Protein AF-A0A6G2CQP5-F1 (afdb_monomer_lite)

pLDDT: mean 74.24, std 16.75, range [33.84, 95.88]

Sequence (125 aa):
MNAKVHPDAFSILMSHRPEYLKLYEAYDVDLVFSSHAHGRQFLFPLMGGLIGPNQGLFPLYTAGVHQIKSTSLEISRGIENSLILIRFYNQPELVLILLSSDPNFFQKNVRQYSTFLKKSSCNYF

Secondary structure (DSSP, 8-state):
------TTSPPEEE-S-GGGHHHHHHTT-SEEEEE-TTTTSBEETTTEESEETTTEES-S-SSEEEEETTEEEEEE--S---SS---BS-----------S-TTHHHHHHHHHHHHHHHH-----

Radius of gyration: 16.83 Å; chains: 1; bounding box: 41×37×43 Å

Structure (mmCIF, N/CA/C/O backbone):
data_AF-A0A6G2CQP5-F1
#
_entry.id   AF-A0A6G2CQP5-F1
#
loop_
_atom_site.group_PDB
_atom_site.id
_atom_site.type_symbol
_atom_site.label_atom_id
_atom_site.label_alt_id
_atom_site.label_comp_id
_atom_site.label_asym_id
_atom_site.label_entity_id
_atom_site.label_seq_id
_atom_site.pdbx_PDB_ins_code
_atom_site.Cartn_x
_atom_site.Cartn_y
_atom_site.Cartn_z
_atom_site.occupancy
_atom_site.B_iso_or_equiv
_atom_site.auth_seq_id
_atom_site.auth_comp_id
_atom_site.auth_asym_id
_atom_site.auth_atom_id
_atom_site.pdbx_PDB_model_num
ATOM 1 N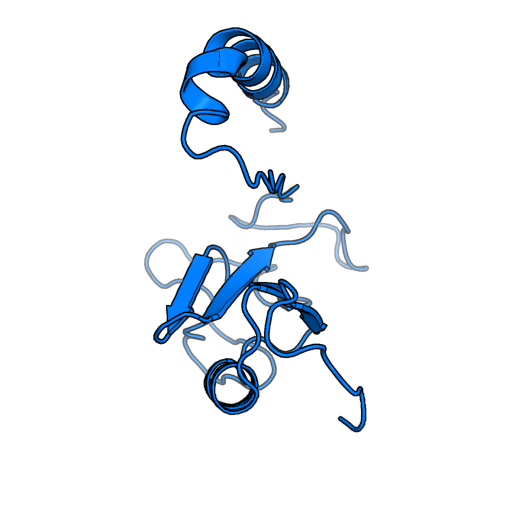 N . MET A 1 1 ? -9.124 -15.803 -8.238 1.00 48.78 1 MET A N 1
ATOM 2 C CA . MET A 1 1 ? -8.764 -16.047 -6.823 1.00 48.78 1 MET A CA 1
ATOM 3 C C . MET A 1 1 ? -9.892 -16.861 -6.203 1.00 48.78 1 MET A C 1
ATOM 5 O O . MET A 1 1 ? -11.031 -16.479 -6.400 1.00 48.78 1 MET A O 1
ATOM 9 N N . ASN A 1 2 ? -9.597 -17.982 -5.533 1.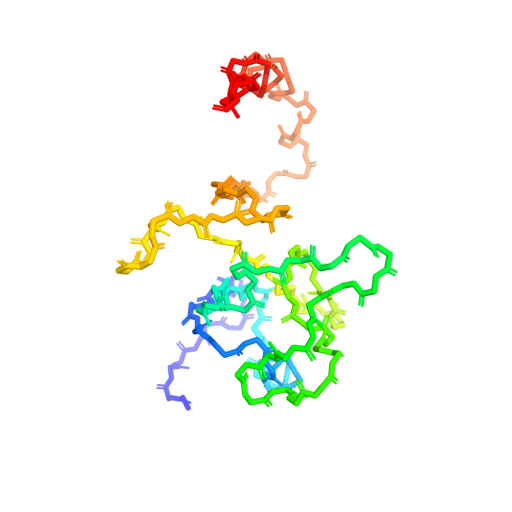00 49.84 2 ASN A N 1
ATOM 10 C CA . ASN A 1 2 ? -10.582 -18.842 -4.843 1.00 49.84 2 ASN A CA 1
ATOM 11 C C . ASN A 1 2 ? -10.336 -18.837 -3.322 1.00 49.84 2 ASN A C 1
ATOM 13 O O . ASN A 1 2 ? -10.349 -19.879 -2.669 1.00 49.84 2 ASN A O 1
ATOM 17 N N . ALA A 1 3 ? -10.040 -17.667 -2.756 1.00 63.72 3 ALA A N 1
ATOM 18 C CA . ALA A 1 3 ? -9.947 -17.511 -1.311 1.00 63.72 3 ALA A CA 1
ATOM 19 C C . ALA A 1 3 ? -11.342 -17.166 -0.779 1.00 63.72 3 ALA A C 1
ATOM 21 O O . ALA A 1 3 ? -11.937 -16.180 -1.207 1.00 63.72 3 ALA A O 1
ATOM 22 N N . LYS A 1 4 ? -11.881 -17.986 0.128 1.00 59.19 4 LYS A N 1
ATOM 23 C CA . LYS A 1 4 ? -13.089 -17.628 0.879 1.00 59.19 4 LYS A CA 1
ATOM 24 C C . LYS A 1 4 ? -12.702 -16.561 1.901 1.00 59.19 4 LYS A C 1
ATOM 26 O O . LYS A 1 4 ? -12.068 -16.887 2.901 1.00 59.19 4 LYS A O 1
ATOM 31 N N . VAL A 1 5 ? -13.047 -15.308 1.627 1.00 67.19 5 VAL A N 1
ATOM 32 C CA . VAL A 1 5 ? -12.908 -14.201 2.580 1.00 67.19 5 VAL A CA 1
ATOM 33 C C . VAL A 1 5 ? -14.188 -14.141 3.412 1.00 67.19 5 VAL A C 1
ATOM 35 O O . VAL A 1 5 ? -15.286 -14.306 2.880 1.00 67.19 5 VAL A O 1
ATOM 38 N N . HIS A 1 6 ? -14.053 -13.992 4.728 1.00 75.81 6 HIS A N 1
ATOM 39 C CA . HIS A 1 6 ? -15.207 -13.785 5.598 1.00 75.81 6 HIS A CA 1
ATOM 40 C C . HIS A 1 6 ? -15.813 -12.400 5.293 1.00 75.81 6 HIS A C 1
ATOM 42 O O . HIS A 1 6 ? -15.033 -11.454 5.217 1.00 75.81 6 HIS A O 1
ATOM 48 N N . PRO A 1 7 ? -17.144 -12.248 5.146 1.00 75.12 7 PRO A N 1
ATOM 49 C CA . PRO A 1 7 ? -17.762 -10.991 4.700 1.00 75.12 7 PRO A CA 1
ATOM 50 C C . PRO A 1 7 ? -17.388 -9.767 5.545 1.00 75.12 7 PRO A C 1
ATOM 52 O O . PRO A 1 7 ? -17.257 -8.672 5.018 1.00 75.12 7 PRO A O 1
ATOM 55 N N . ASP A 1 8 ? -17.174 -9.973 6.847 1.00 83.00 8 ASP A N 1
ATOM 56 C CA . ASP A 1 8 ? -16.826 -8.902 7.792 1.00 83.00 8 ASP A CA 1
ATOM 57 C C . ASP A 1 8 ? -15.316 -8.775 8.071 1.00 83.00 8 ASP A C 1
ATOM 59 O O . ASP A 1 8 ? -14.905 -8.032 8.964 1.00 83.00 8 ASP A O 1
ATOM 63 N N . ALA A 1 9 ? -14.469 -9.551 7.388 1.00 88.62 9 ALA A N 1
ATOM 64 C CA . ALA A 1 9 ? -13.027 -9.495 7.604 1.00 88.62 9 ALA A CA 1
ATOM 65 C C . ALA A 1 9 ? -12.378 -8.429 6.722 1.00 88.62 9 ALA A C 1
ATOM 67 O O . ALA A 1 9 ? -12.580 -8.410 5.513 1.00 88.62 9 ALA A O 1
ATOM 68 N N . PHE A 1 10 ? -11.510 -7.619 7.329 1.00 90.88 10 PHE A N 1
ATOM 69 C CA . PHE A 1 10 ? -10.660 -6.693 6.589 1.00 90.88 10 PHE A CA 1
ATOM 70 C C . PHE A 1 10 ? -9.656 -7.467 5.728 1.00 90.88 10 PHE A C 1
ATOM 72 O O . PHE A 1 10 ? -8.840 -8.243 6.239 1.00 90.88 10 PHE A O 1
ATOM 79 N N . SER A 1 11 ? -9.720 -7.257 4.421 1.00 93.06 11 SER A N 1
ATOM 80 C CA . SER A 1 11 ? -8.970 -8.003 3.421 1.00 93.06 11 SER A CA 1
ATOM 81 C C . SER A 1 11 ? -7.756 -7.221 2.919 1.00 93.06 11 SER A C 1
ATOM 83 O O . SER A 1 11 ? -7.825 -6.048 2.553 1.00 93.06 11 SER A O 1
ATOM 85 N N . ILE A 1 12 ? -6.606 -7.898 2.898 1.00 94.50 12 ILE A N 1
ATOM 86 C CA . ILE A 1 12 ? -5.342 -7.329 2.427 1.00 94.50 12 ILE A CA 1
ATOM 87 C C . ILE A 1 12 ? -4.805 -8.188 1.289 1.00 94.50 12 ILE A C 1
ATOM 89 O O . ILE A 1 12 ? -4.579 -9.387 1.458 1.00 94.50 12 ILE A O 1
ATOM 93 N N . LEU A 1 13 ? -4.555 -7.568 0.140 1.00 94.00 13 LEU A N 1
ATOM 94 C CA . LEU A 1 13 ? -3.942 -8.199 -1.023 1.00 94.00 13 LEU A CA 1
ATOM 95 C C . LEU A 1 13 ? -2.533 -7.653 -1.246 1.00 94.00 13 LEU A C 1
ATOM 97 O O . LEU A 1 13 ? -2.319 -6.449 -1.240 1.00 94.00 13 LEU A O 1
ATOM 101 N N . MET A 1 14 ? -1.573 -8.530 -1.530 1.00 93.25 14 MET A N 1
ATOM 102 C CA . MET A 1 14 ? -0.257 -8.140 -2.039 1.00 93.25 14 MET A CA 1
ATOM 103 C C . MET A 1 14 ? -0.150 -8.554 -3.506 1.00 93.25 14 MET A C 1
ATOM 105 O O . MET A 1 14 ? -0.300 -9.731 -3.832 1.00 93.25 14 MET A O 1
ATOM 109 N N . SER A 1 15 ? 0.086 -7.598 -4.400 1.00 90.88 15 SER A N 1
ATOM 110 C CA . SER A 1 15 ? 0.184 -7.843 -5.840 1.00 90.88 15 SER A CA 1
ATOM 111 C C . SER A 1 15 ? 1.132 -6.848 -6.491 1.00 90.88 15 SER A C 1
ATOM 113 O O . SER A 1 15 ? 1.002 -5.656 -6.280 1.00 90.88 15 SER A O 1
ATOM 115 N N . HIS A 1 16 ? 2.033 -7.299 -7.364 1.00 88.38 16 HIS A N 1
ATOM 116 C CA . HIS A 1 16 ? 2.926 -6.411 -8.129 1.00 88.38 16 HIS A CA 1
ATOM 117 C C . HIS A 1 16 ? 2.240 -5.643 -9.276 1.00 88.38 16 HIS A C 1
ATOM 119 O O . HIS A 1 16 ? 2.913 -5.003 -10.085 1.00 88.38 16 HIS A O 1
ATOM 125 N N . ARG A 1 17 ? 0.917 -5.772 -9.414 1.00 87.50 17 ARG A N 1
ATOM 126 C CA . ARG A 1 17 ? 0.146 -5.337 -10.584 1.00 87.50 17 ARG A CA 1
ATOM 127 C C . ARG A 1 17 ? -0.813 -4.207 -10.199 1.00 87.50 17 ARG A C 1
ATOM 129 O O . ARG A 1 17 ? -1.988 -4.490 -9.939 1.00 87.50 17 ARG A O 1
ATOM 136 N N . PRO A 1 18 ? -0.359 -2.946 -10.120 1.00 88.19 18 PRO A N 1
ATOM 137 C CA . PRO A 1 18 ? -1.235 -1.841 -9.740 1.00 88.19 18 PRO A CA 1
ATOM 138 C C . PRO A 1 18 ? -2.285 -1.521 -10.820 1.00 88.19 18 PRO A C 1
ATOM 140 O O . PRO A 1 18 ? -3.333 -0.961 -10.511 1.00 88.19 18 PRO A O 1
ATOM 143 N N . GLU A 1 19 ? -2.060 -1.936 -12.073 1.00 87.69 19 GLU A N 1
ATOM 144 C CA . GLU A 1 19 ? -2.979 -1.731 -13.200 1.00 87.69 19 GLU A CA 1
ATOM 145 C C . GLU A 1 19 ? -4.344 -2.427 -13.035 1.00 87.69 19 GLU A C 1
ATOM 147 O O . GLU A 1 19 ? -5.310 -2.072 -13.711 1.00 87.69 19 GLU A O 1
ATOM 152 N N . TYR A 1 20 ? -4.454 -3.386 -12.111 1.00 91.44 20 TYR A N 1
ATOM 153 C CA . TYR A 1 20 ? -5.679 -4.143 -11.850 1.00 91.44 20 TYR A CA 1
ATOM 154 C C . TYR A 1 20 ? -6.518 -3.595 -10.689 1.00 91.44 20 TYR A C 1
ATOM 156 O O . TYR A 1 20 ? -7.375 -4.310 -10.178 1.00 91.44 20 TYR A O 1
ATOM 164 N N . LEU A 1 21 ? -6.350 -2.325 -10.303 1.00 90.94 21 LEU A N 1
ATOM 165 C CA . LEU A 1 21 ? -7.130 -1.699 -9.226 1.00 90.94 21 LEU A CA 1
ATOM 166 C C . LEU A 1 21 ? -8.649 -1.918 -9.356 1.00 90.94 21 LEU A C 1
ATOM 168 O O . LEU A 1 21 ? -9.300 -2.298 -8.389 1.00 90.94 21 LEU A O 1
ATOM 172 N N . LYS A 1 22 ? -9.207 -1.764 -10.565 1.00 92.25 22 LYS A N 1
ATOM 173 C CA . LYS A 1 22 ? -10.638 -2.021 -10.822 1.00 92.25 22 LYS A CA 1
ATOM 174 C C . LYS A 1 22 ? -11.042 -3.480 -10.602 1.00 92.25 22 LYS A C 1
ATOM 176 O O . LYS A 1 22 ? -12.166 -3.751 -10.209 1.00 92.25 22 LYS A O 1
ATOM 181 N N . LEU A 1 23 ? -10.141 -4.420 -10.882 1.00 93.88 23 LEU A N 1
ATOM 182 C CA . LEU A 1 23 ? -10.397 -5.832 -10.624 1.00 93.88 23 LEU A CA 1
ATOM 183 C C . LEU A 1 23 ? -10.415 -6.090 -9.120 1.00 93.88 23 LEU A C 1
ATOM 185 O O . LEU A 1 23 ? -11.307 -6.774 -8.649 1.00 93.88 23 LEU A O 1
ATOM 189 N N . TYR A 1 24 ? -9.460 -5.535 -8.372 1.00 93.75 24 TYR A N 1
ATOM 190 C CA . TYR A 1 24 ? -9.406 -5.703 -6.918 1.00 93.75 24 TYR A CA 1
ATOM 191 C C . TYR A 1 24 ? -10.647 -5.130 -6.231 1.00 93.75 24 TYR A C 1
ATOM 193 O O . TYR A 1 24 ? -11.178 -5.763 -5.325 1.00 93.75 24 TYR A O 1
ATOM 201 N N . GLU A 1 25 ? -11.150 -3.998 -6.725 1.00 93.62 25 GLU A N 1
ATOM 202 C CA . GLU A 1 25 ? -12.422 -3.432 -6.276 1.00 93.62 25 GLU A CA 1
ATOM 203 C C . GLU A 1 25 ? -13.612 -4.348 -6.573 1.00 93.62 25 GLU A C 1
ATOM 205 O O . GLU A 1 25 ? -14.429 -4.576 -5.693 1.00 93.62 25 GLU A O 1
ATOM 210 N N . ALA A 1 26 ? -13.677 -4.964 -7.755 1.00 92.88 26 ALA A N 1
ATOM 211 C CA . ALA A 1 26 ? -14.731 -5.927 -8.080 1.00 92.88 26 ALA A CA 1
ATOM 212 C C . ALA A 1 26 ? -14.705 -7.213 -7.221 1.00 92.88 26 ALA A C 1
ATOM 214 O O . ALA A 1 26 ? -15.656 -7.991 -7.272 1.00 92.88 26 ALA A O 1
ATOM 215 N N . TYR A 1 27 ? -13.625 -7.454 -6.470 1.00 91.44 27 TYR A N 1
ATOM 216 C CA . TYR A 1 27 ? -13.506 -8.544 -5.495 1.00 91.44 27 TYR A CA 1
ATOM 217 C C . TYR A 1 27 ? -13.622 -8.064 -4.039 1.00 91.44 27 TYR A C 1
ATOM 219 O O . TYR A 1 27 ? -13.285 -8.830 -3.137 1.00 91.44 27 TYR A O 1
ATOM 227 N N . ASP A 1 28 ? -14.064 -6.822 -3.814 1.00 91.50 28 ASP A N 1
ATOM 228 C CA . ASP A 1 28 ? -14.247 -6.215 -2.491 1.00 91.50 28 ASP A CA 1
ATOM 229 C C . ASP A 1 28 ? -12.983 -6.277 -1.612 1.00 91.50 28 ASP A C 1
ATOM 231 O O . ASP A 1 28 ? -13.045 -6.515 -0.408 1.00 91.50 28 ASP A O 1
ATOM 235 N N . VAL A 1 29 ? -11.805 -6.078 -2.216 1.00 93.31 29 VAL A N 1
ATOM 236 C CA . VAL A 1 29 ? -10.549 -6.012 -1.457 1.00 93.31 29 VAL A CA 1
ATOM 237 C C . VAL A 1 29 ? -10.421 -4.649 -0.777 1.00 93.31 29 VAL A C 1
ATOM 239 O O . VAL A 1 29 ? -10.495 -3.627 -1.453 1.00 93.31 29 VAL A O 1
ATOM 242 N N . ASP A 1 30 ? -10.157 -4.597 0.527 1.00 94.50 30 ASP A N 1
ATOM 243 C CA . ASP A 1 30 ? -10.087 -3.328 1.269 1.00 94.50 30 ASP A CA 1
ATOM 244 C C . ASP A 1 30 ? -8.756 -2.600 1.050 1.00 94.50 30 ASP A C 1
ATOM 246 O O . ASP A 1 30 ? -8.718 -1.393 0.791 1.00 94.50 30 ASP A O 1
ATOM 250 N N . LEU A 1 31 ? -7.645 -3.335 1.136 1.00 95.12 31 LEU A N 1
ATOM 251 C CA . LEU A 1 31 ? -6.299 -2.783 1.020 1.00 95.12 31 LEU A CA 1
ATOM 252 C C . LEU A 1 31 ? -5.421 -3.637 0.109 1.00 95.12 31 LEU A C 1
ATOM 254 O O . LEU A 1 31 ? -5.205 -4.822 0.342 1.00 95.12 31 LEU A O 1
ATOM 258 N N . VAL A 1 32 ? -4.848 -3.016 -0.912 1.00 95.19 32 VAL A N 1
ATOM 259 C CA . VAL A 1 32 ? -3.916 -3.637 -1.845 1.00 95.19 32 VAL A CA 1
ATOM 260 C C . VAL A 1 32 ? -2.550 -2.994 -1.678 1.00 95.19 32 VAL A C 1
ATOM 262 O O . VAL A 1 32 ? -2.407 -1.782 -1.785 1.00 95.19 32 VAL A O 1
ATOM 265 N N . PHE A 1 33 ? -1.526 -3.808 -1.476 1.00 93.75 33 PHE A N 1
ATOM 266 C CA . PHE A 1 33 ? -0.138 -3.396 -1.564 1.00 93.75 33 PHE A CA 1
ATOM 267 C C . PHE A 1 33 ? 0.428 -3.797 -2.909 1.00 93.75 33 PHE A C 1
ATOM 269 O O . PHE A 1 33 ? 0.411 -4.974 -3.279 1.00 93.75 33 PHE A O 1
ATOM 276 N N . SER A 1 34 ? 0.997 -2.822 -3.602 1.00 90.12 34 SER A N 1
ATOM 277 C CA . SER A 1 34 ? 1.774 -3.056 -4.800 1.00 90.12 34 SER A CA 1
ATOM 278 C C . SER A 1 34 ? 3.138 -2.417 -4.683 1.00 90.12 34 SER A C 1
ATOM 280 O O . SER A 1 34 ? 3.313 -1.334 -4.135 1.00 90.12 34 SER A O 1
ATOM 282 N N . SER A 1 35 ? 4.123 -3.071 -5.277 1.00 77.12 35 SER A N 1
ATOM 283 C CA . SER A 1 35 ? 5.280 -2.360 -5.796 1.00 77.12 35 SER A CA 1
ATOM 284 C C . SER A 1 35 ? 5.120 -2.267 -7.303 1.00 77.12 35 SER A C 1
ATOM 286 O O . SER A 1 35 ? 4.614 -3.198 -7.932 1.00 77.12 35 SER A O 1
ATOM 288 N N . HIS A 1 36 ? 5.514 -1.148 -7.896 1.00 67.31 36 HIS A N 1
ATOM 289 C CA . HIS A 1 36 ? 5.689 -1.103 -9.338 1.00 67.31 36 HIS A CA 1
ATOM 290 C C . HIS A 1 36 ? 7.166 -1.338 -9.621 1.00 67.31 36 HIS A C 1
ATOM 292 O O . HIS A 1 36 ? 8.002 -0.447 -9.467 1.00 67.31 36 HIS A O 1
ATOM 298 N N . ALA A 1 37 ? 7.499 -2.581 -9.958 1.00 50.69 37 ALA A N 1
ATOM 299 C CA . ALA A 1 37 ? 8.867 -2.961 -10.248 1.00 50.69 37 ALA A CA 1
ATOM 300 C C . ALA A 1 37 ? 9.387 -2.101 -11.419 1.00 50.69 37 ALA A C 1
ATOM 302 O O . ALA A 1 37 ? 8.822 -2.120 -12.508 1.00 50.69 37 ALA A O 1
ATOM 303 N N . HIS A 1 38 ? 10.481 -1.371 -11.184 1.00 52.56 38 HIS A N 1
ATOM 304 C CA . HIS A 1 38 ? 11.311 -0.706 -12.202 1.00 52.56 38 HIS A CA 1
ATOM 305 C C . HIS A 1 38 ? 10.755 0.561 -12.881 1.00 52.56 38 HIS A C 1
ATOM 307 O O . HIS A 1 38 ? 11.414 1.101 -13.765 1.00 52.56 38 HIS A O 1
ATOM 313 N N . GLY A 1 39 ? 9.617 1.111 -12.450 1.00 49.88 39 GLY A N 1
ATOM 314 C CA . GLY A 1 39 ? 8.970 2.222 -13.167 1.00 49.88 39 GLY A CA 1
ATOM 315 C C . GLY A 1 39 ? 9.716 3.564 -13.204 1.00 49.88 39 GLY A C 1
ATOM 316 O O . GLY A 1 39 ? 9.304 4.442 -13.956 1.00 49.88 39 GLY A O 1
ATOM 317 N N . ARG A 1 40 ? 10.772 3.785 -12.405 1.00 55.62 40 ARG A N 1
ATOM 318 C CA . ARG A 1 40 ? 11.463 5.090 -12.337 1.00 55.62 40 ARG A CA 1
ATOM 319 C C . ARG A 1 40 ? 12.935 4.951 -11.920 1.00 55.62 40 ARG A C 1
ATOM 321 O O . ARG A 1 40 ? 13.308 5.345 -10.823 1.00 55.62 40 ARG A O 1
ATOM 328 N N . GLN A 1 41 ? 13.801 4.397 -12.770 1.00 54.22 41 GLN A N 1
ATOM 329 C CA . GLN A 1 41 ? 15.240 4.724 -12.662 1.00 54.22 41 GLN A CA 1
ATOM 330 C C . GLN A 1 41 ? 15.489 6.192 -13.047 1.00 54.22 41 GLN A C 1
ATOM 332 O O . GLN A 1 41 ? 16.392 6.824 -12.511 1.00 54.22 41 GLN A O 1
ATOM 337 N N . PHE A 1 42 ? 14.615 6.749 -13.895 1.00 53.28 42 PHE A N 1
ATOM 338 C CA . PHE A 1 42 ? 14.570 8.157 -14.274 1.00 53.28 42 PHE A CA 1
ATOM 339 C C . PHE A 1 42 ? 13.142 8.695 -14.122 1.00 53.28 42 PHE A C 1
ATOM 341 O O . PHE A 1 42 ? 12.243 8.323 -14.877 1.00 53.28 42 PHE A O 1
ATOM 348 N N . LEU A 1 43 ? 12.926 9.567 -13.138 1.00 60.62 43 LEU A N 1
ATOM 349 C CA . LEU A 1 43 ? 11.764 10.452 -13.083 1.00 60.62 43 LEU A CA 1
ATOM 350 C C . LEU A 1 43 ? 12.187 11.784 -13.720 1.00 60.62 43 LEU A C 1
ATOM 352 O O . LEU A 1 43 ? 13.049 12.472 -13.177 1.00 60.62 43 LEU A O 1
ATOM 356 N N . PHE A 1 44 ? 11.655 12.125 -14.898 1.00 53.56 44 PHE A N 1
ATOM 357 C CA . PHE A 1 44 ? 12.034 13.378 -15.557 1.00 53.56 44 PHE A CA 1
ATOM 358 C C . PHE A 1 44 ? 11.407 14.550 -14.787 1.00 53.56 44 PHE A C 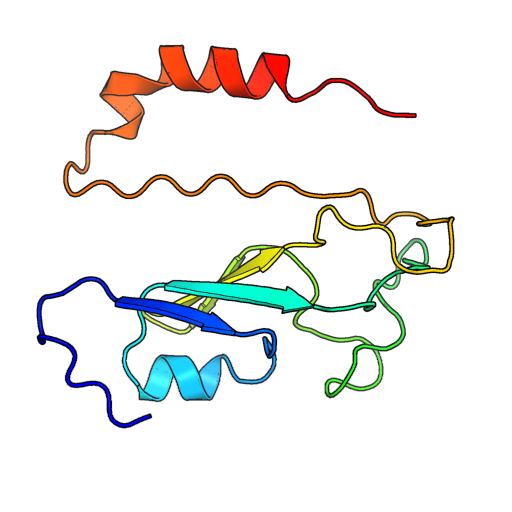1
ATOM 360 O O . PHE A 1 44 ? 10.213 14.474 -14.458 1.00 53.56 44 PHE A O 1
ATOM 367 N N . PRO A 1 45 ? 12.163 15.623 -14.483 1.00 47.62 45 PRO A N 1
ATOM 368 C CA . PRO A 1 45 ? 11.591 16.791 -13.831 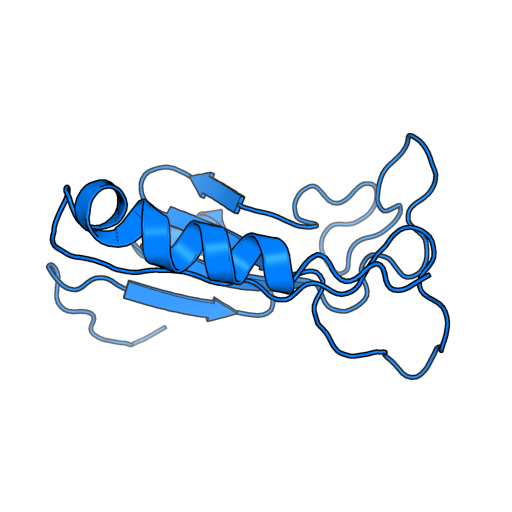1.00 47.62 45 PRO A CA 1
ATOM 369 C C . PRO A 1 45 ? 10.421 17.302 -14.683 1.00 47.62 45 PRO A C 1
ATOM 371 O O . PRO A 1 45 ? 10.565 17.479 -15.889 1.00 47.62 45 PRO A O 1
ATOM 374 N N . LEU A 1 46 ? 9.262 17.492 -14.043 1.00 53.12 46 LEU A N 1
ATOM 375 C CA . LEU A 1 46 ? 7.989 17.999 -14.590 1.00 53.12 46 LEU A CA 1
ATOM 376 C C . LEU A 1 46 ? 7.046 17.001 -15.299 1.00 53.12 46 LEU A C 1
ATOM 378 O O . LEU A 1 46 ? 5.856 17.295 -15.349 1.00 53.12 46 LEU A O 1
ATOM 382 N N . MET A 1 47 ? 7.492 15.838 -15.796 1.00 54.47 47 MET A N 1
ATOM 383 C CA . MET A 1 47 ? 6.628 14.955 -16.622 1.00 54.47 47 MET A CA 1
ATOM 384 C C . MET A 1 47 ? 6.275 13.588 -16.016 1.00 54.47 47 MET A C 1
ATOM 386 O O . MET A 1 47 ? 5.492 12.841 -16.601 1.00 54.47 47 MET A O 1
ATOM 390 N N . GLY A 1 48 ? 6.801 13.244 -14.839 1.00 57.34 48 GLY A N 1
ATOM 391 C CA . GLY A 1 48 ? 6.519 11.938 -14.242 1.00 57.34 48 GLY A CA 1
ATOM 392 C C . GLY A 1 48 ? 7.356 10.803 -14.854 1.00 57.34 48 GLY A C 1
ATOM 393 O O . GLY A 1 48 ? 8.386 11.025 -15.492 1.00 57.34 48 GLY A O 1
ATOM 394 N N . GLY A 1 49 ? 6.962 9.556 -14.580 1.00 56.84 49 GLY A N 1
ATOM 395 C CA . GLY A 1 49 ? 7.590 8.384 -15.200 1.00 56.84 49 GLY A CA 1
ATOM 396 C C . GLY A 1 49 ? 7.210 8.338 -16.676 1.00 56.84 49 GLY A C 1
ATOM 397 O O . GLY A 1 49 ? 6.044 8.534 -16.995 1.00 56.84 49 GLY A O 1
ATOM 398 N N . LEU A 1 50 ? 8.170 8.102 -17.569 1.00 56.53 50 LEU A N 1
ATOM 399 C CA . LEU A 1 50 ? 7.904 8.081 -19.012 1.00 56.53 50 LEU A CA 1
ATOM 400 C C . LEU A 1 50 ? 7.220 6.786 -19.458 1.00 56.53 50 LEU A C 1
ATOM 402 O O . LEU A 1 50 ? 6.346 6.837 -20.315 1.00 56.53 50 LEU A O 1
ATOM 406 N N . ILE A 1 51 ? 7.597 5.641 -18.879 1.00 57.28 51 ILE A N 1
ATOM 407 C CA . ILE A 1 51 ? 7.110 4.310 -19.265 1.00 57.28 51 ILE A CA 1
ATOM 408 C C . ILE A 1 51 ? 6.865 3.488 -17.999 1.00 57.28 51 ILE A C 1
ATOM 410 O O . ILE A 1 51 ? 7.752 3.384 -17.153 1.00 57.28 51 ILE A O 1
ATOM 414 N N . GLY A 1 52 ? 5.681 2.889 -17.873 1.00 61.31 52 GLY A N 1
ATOM 415 C CA . GLY A 1 52 ? 5.377 1.916 -16.821 1.00 61.31 52 GLY A CA 1
ATOM 416 C C . GLY A 1 52 ? 5.160 0.520 -17.407 1.00 61.31 52 GLY A C 1
ATOM 417 O O . GLY A 1 52 ? 4.426 0.407 -18.399 1.00 61.31 52 GLY A O 1
ATOM 418 N N . PRO A 1 53 ? 5.746 -0.555 -16.840 1.00 59.66 53 PRO A N 1
ATOM 419 C CA . PRO A 1 53 ? 5.420 -1.914 -17.259 1.00 59.66 53 PRO A CA 1
ATOM 420 C C . PRO A 1 53 ? 3.900 -2.139 -17.244 1.00 59.66 53 PRO A C 1
ATOM 422 O O . PRO A 1 53 ? 3.240 -1.929 -16.233 1.00 59.66 53 PRO A O 1
ATOM 425 N N . ASN A 1 54 ? 3.346 -2.558 -18.386 1.00 63.16 54 ASN A N 1
ATOM 426 C CA . ASN A 1 54 ? 1.910 -2.801 -18.615 1.00 63.16 54 ASN A CA 1
ATOM 427 C C . ASN A 1 54 ? 0.972 -1.579 -18.507 1.00 63.16 54 ASN A C 1
ATOM 429 O O . ASN A 1 54 ? -0.241 -1.753 -18.576 1.00 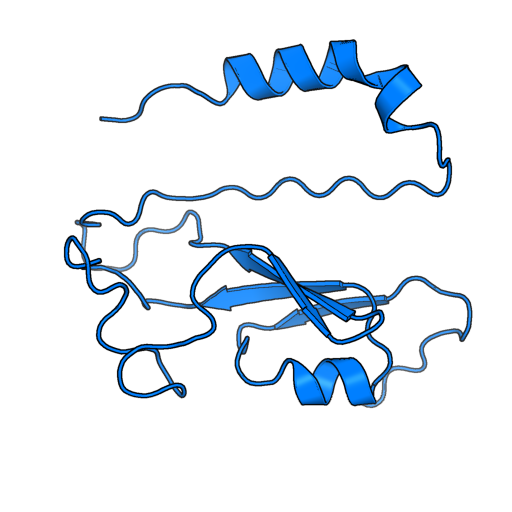63.16 54 ASN A O 1
ATOM 433 N N . GLN A 1 55 ? 1.500 -0.356 -18.382 1.00 65.06 55 GLN A N 1
ATOM 434 C CA . GLN A 1 55 ? 0.709 0.888 -18.391 1.00 65.06 55 GLN A CA 1
ATOM 435 C C . GLN A 1 55 ? 0.994 1.786 -19.606 1.00 65.06 55 GLN A C 1
ATOM 437 O O . GLN A 1 55 ? 0.209 2.682 -19.899 1.00 65.06 55 GLN A O 1
ATOM 442 N N . GLY A 1 56 ? 2.085 1.537 -20.337 1.00 65.31 56 GLY A N 1
ATOM 443 C CA . GLY A 1 56 ? 2.453 2.330 -21.510 1.00 65.31 56 GLY A CA 1
ATOM 444 C C . GLY A 1 56 ? 3.142 3.644 -21.138 1.00 65.31 56 GLY A C 1
ATOM 445 O O . GLY A 1 56 ? 3.871 3.706 -20.143 1.00 65.31 56 GLY A O 1
ATOM 446 N N . LEU A 1 57 ? 2.954 4.671 -21.971 1.00 64.94 57 LEU A N 1
ATOM 447 C CA . LEU A 1 57 ? 3.515 6.007 -21.758 1.00 64.94 57 LEU A CA 1
ATOM 448 C C . LEU A 1 57 ? 2.714 6.766 -20.692 1.00 64.94 57 LEU A C 1
ATOM 450 O O . LEU A 1 57 ? 1.489 6.697 -20.696 1.00 64.94 57 LEU A O 1
ATOM 454 N N . PHE A 1 58 ? 3.397 7.512 -19.819 1.00 67.75 58 PHE A N 1
ATOM 455 C CA . PHE A 1 58 ? 2.784 8.270 -18.712 1.00 67.75 58 PHE A CA 1
ATOM 456 C C . PHE A 1 58 ? 1.895 7.410 -17.787 1.00 67.75 58 PHE A C 1
ATOM 458 O O . PHE A 1 58 ? 0.697 7.669 -17.656 1.00 67.75 58 PHE A O 1
ATOM 465 N N . PRO A 1 59 ? 2.459 6.377 -17.133 1.00 67.81 59 PRO A N 1
ATOM 466 C CA . PRO A 1 59 ? 1.725 5.522 -16.206 1.00 67.81 59 PRO A CA 1
ATOM 467 C C . PRO A 1 59 ? 0.990 6.322 -15.123 1.00 67.81 59 PRO A C 1
ATOM 469 O O . PRO A 1 59 ? 1.581 7.169 -14.449 1.00 67.81 59 PRO A O 1
ATOM 472 N N . LEU A 1 60 ? -0.290 5.997 -14.932 1.00 70.81 60 LEU A N 1
ATOM 473 C CA . LEU A 1 60 ? -1.164 6.583 -13.910 1.00 70.81 60 LEU A CA 1
ATOM 474 C C . LEU A 1 60 ? -0.839 6.056 -12.505 1.00 70.81 60 LEU A C 1
ATOM 476 O O . LEU A 1 60 ? -0.927 6.789 -11.522 1.00 70.81 60 LEU A O 1
ATOM 480 N N . TYR A 1 61 ? -0.427 4.792 -12.407 1.00 77.12 61 TYR A N 1
ATOM 481 C CA . TYR A 1 61 ? -0.208 4.095 -11.145 1.00 77.12 61 TYR A CA 1
ATOM 482 C C . TYR A 1 61 ? 1.285 3.875 -10.898 1.00 77.12 61 TYR A C 1
ATOM 484 O O . TYR A 1 61 ? 1.850 2.851 -11.289 1.00 77.12 61 TYR A O 1
ATOM 492 N N . THR A 1 62 ? 1.939 4.853 -10.264 1.00 74.62 62 THR A N 1
ATOM 493 C CA . THR A 1 62 ? 3.405 4.839 -10.085 1.00 74.62 62 THR A CA 1
ATOM 494 C C . THR A 1 62 ? 3.902 4.858 -8.647 1.00 74.62 62 THR A C 1
ATOM 496 O O . THR A 1 62 ? 4.987 4.345 -8.395 1.00 74.62 62 THR A O 1
ATOM 499 N N . ALA A 1 63 ? 3.169 5.497 -7.737 1.00 81.88 63 ALA A N 1
ATOM 500 C CA . ALA A 1 63 ? 3.504 5.604 -6.318 1.00 81.88 63 ALA A CA 1
ATOM 501 C C . ALA A 1 63 ? 2.291 6.133 -5.532 1.00 81.88 63 ALA A C 1
ATOM 503 O O . ALA A 1 63 ? 1.406 6.754 -6.135 1.00 81.88 63 ALA A O 1
ATOM 504 N N . GLY A 1 64 ? 2.305 5.936 -4.213 1.00 85.56 64 GLY A N 1
ATOM 505 C CA . GLY A 1 64 ? 1.337 6.476 -3.257 1.00 85.56 64 GLY A CA 1
ATOM 506 C C . GLY A 1 64 ? -0.001 5.738 -3.220 1.00 85.56 64 GLY A C 1
ATOM 507 O O . GLY A 1 64 ? -0.162 4.690 -3.853 1.00 85.56 64 GLY A O 1
ATOM 508 N N . VAL A 1 65 ? -0.954 6.328 -2.491 1.00 90.69 65 VAL A N 1
ATOM 509 C CA . VAL A 1 65 ? -2.298 5.778 -2.277 1.00 90.69 65 VAL A CA 1
ATOM 510 C C . VAL A 1 65 ? -3.224 6.163 -3.431 1.00 90.69 65 VAL A C 1
ATOM 512 O O . VAL A 1 65 ? -3.404 7.342 -3.736 1.00 90.69 65 VAL A O 1
ATOM 515 N N . HIS A 1 66 ? -3.870 5.166 -4.025 1.00 90.56 66 HIS A N 1
ATOM 516 C CA . HIS A 1 66 ? -4.935 5.297 -5.019 1.00 90.56 66 HIS A CA 1
ATOM 517 C C . HIS A 1 66 ? -6.193 4.636 -4.474 1.00 90.56 66 HIS A C 1
ATOM 519 O O . HIS A 1 66 ? -6.115 3.538 -3.938 1.00 90.56 66 HIS A O 1
ATOM 525 N N . GLN A 1 67 ? -7.358 5.262 -4.621 1.00 92.81 67 GLN A N 1
ATOM 526 C CA . GLN A 1 67 ? -8.599 4.729 -4.058 1.00 92.81 67 GLN A CA 1
ATOM 527 C C . GLN A 1 67 ? -9.692 4.628 -5.119 1.00 92.81 67 GLN A C 1
ATOM 529 O O . GLN A 1 67 ? -9.910 5.564 -5.891 1.00 92.81 67 GLN A O 1
ATOM 534 N N . ILE A 1 68 ? -10.395 3.496 -5.139 1.00 93.31 68 ILE A N 1
ATOM 535 C CA . ILE A 1 68 ? -11.656 3.326 -5.865 1.00 93.31 68 ILE A CA 1
ATOM 536 C C . ILE A 1 68 ? -12.665 2.735 -4.885 1.00 93.31 68 ILE A C 1
ATOM 538 O O . ILE A 1 68 ? -12.470 1.634 -4.383 1.00 93.31 68 ILE A O 1
ATOM 542 N N . LYS A 1 69 ? -13.757 3.468 -4.633 1.00 93.00 69 LYS A N 1
ATOM 543 C CA . LYS A 1 69 ? -14.773 3.109 -3.629 1.00 93.00 69 LYS A CA 1
ATOM 544 C C . LYS A 1 69 ? -14.120 2.786 -2.271 1.00 93.00 69 LYS A C 1
ATOM 546 O O . LYS A 1 69 ? -13.453 3.655 -1.716 1.00 93.00 69 LYS A O 1
ATOM 551 N N . SER A 1 70 ? -14.320 1.580 -1.740 1.00 91.31 70 SER A N 1
ATOM 552 C CA . SER A 1 70 ? -13.736 1.093 -0.484 1.00 91.31 70 SER A CA 1
ATOM 553 C C . SER A 1 70 ? -12.305 0.569 -0.638 1.00 91.31 70 SER A C 1
ATOM 555 O O . SER A 1 70 ? -11.570 0.542 0.345 1.00 91.31 70 SER A O 1
ATOM 557 N N . THR A 1 71 ? -11.874 0.213 -1.851 1.00 94.94 71 THR A N 1
ATOM 558 C CA . THR A 1 71 ? -10.546 -0.355 -2.105 1.00 94.94 71 THR A CA 1
ATOM 559 C C . THR A 1 71 ? -9.475 0.722 -2.149 1.00 94.94 71 THR A C 1
ATOM 561 O O . THR A 1 71 ? -9.507 1.626 -2.990 1.00 94.94 71 THR A O 1
ATOM 564 N N . SER A 1 72 ? -8.473 0.578 -1.287 1.00 95.88 72 SER A N 1
ATOM 565 C CA . SER A 1 72 ? -7.265 1.402 -1.280 1.00 95.88 72 SER A CA 1
ATOM 566 C C . SER A 1 72 ? -6.088 0.609 -1.838 1.00 95.88 72 SER A C 1
ATOM 568 O O . SER A 1 72 ? -5.826 -0.502 -1.399 1.00 95.88 72 SER A O 1
ATOM 570 N N . LEU A 1 73 ? -5.354 1.172 -2.789 1.00 93.75 73 LEU A N 1
ATOM 571 C CA . LEU A 1 73 ? -4.130 0.618 -3.357 1.00 93.75 73 LEU A CA 1
ATOM 572 C C . LEU A 1 73 ? -2.956 1.505 -2.975 1.00 93.75 73 LEU A C 1
ATOM 574 O O . LEU A 1 73 ? -2.868 2.643 -3.419 1.00 93.75 73 LEU A O 1
ATOM 578 N N . GLU A 1 74 ? -2.032 0.955 -2.207 1.00 93.81 74 GLU A N 1
ATOM 579 C CA . GLU A 1 74 ? -0.777 1.602 -1.870 1.00 93.81 74 GLU A CA 1
ATOM 580 C C . GLU A 1 74 ? 0.339 1.088 -2.775 1.00 93.81 74 GLU A C 1
ATOM 582 O O . GLU A 1 74 ? 0.634 -0.111 -2.812 1.00 93.81 74 GLU A O 1
ATOM 587 N N . ILE A 1 75 ? 0.961 2.008 -3.514 1.00 89.88 75 ILE A N 1
ATOM 588 C CA . ILE A 1 75 ? 2.053 1.705 -4.435 1.00 89.88 75 ILE A CA 1
ATOM 589 C C . ILE A 1 75 ? 3.362 2.221 -3.843 1.00 89.88 75 ILE A C 1
ATOM 591 O O . ILE A 1 75 ? 3.654 3.414 -3.895 1.00 89.88 75 ILE A O 1
ATOM 595 N N . SER A 1 76 ? 4.188 1.309 -3.339 1.00 87.00 76 SER A N 1
ATOM 596 C CA . SER A 1 76 ? 5.526 1.639 -2.846 1.00 87.00 76 SER A CA 1
ATOM 597 C C . SER A 1 76 ? 6.544 1.727 -3.988 1.00 87.00 76 SER A C 1
ATOM 599 O O . SER A 1 76 ? 6.563 0.884 -4.894 1.00 87.00 76 SER A O 1
ATOM 601 N N . ARG A 1 77 ? 7.471 2.691 -3.895 1.00 81.44 77 ARG A N 1
ATOM 602 C CA . ARG A 1 77 ? 8.675 2.782 -4.751 1.00 81.44 77 ARG A CA 1
ATOM 603 C C . ARG A 1 77 ? 9.751 1.733 -4.434 1.00 81.44 77 ARG A C 1
ATOM 605 O O . ARG A 1 77 ? 10.764 1.661 -5.139 1.00 81.44 77 ARG A O 1
ATOM 612 N N . GLY A 1 78 ? 9.539 0.925 -3.394 1.00 79.69 78 GLY A N 1
ATOM 613 C CA . GLY A 1 78 ? 10.425 -0.151 -2.967 1.00 79.69 78 GLY A CA 1
ATOM 614 C C . GLY A 1 78 ? 11.744 0.331 -2.358 1.00 79.69 78 GLY A C 1
ATOM 615 O O . GLY A 1 78 ? 12.191 1.461 -2.571 1.00 79.69 78 GLY A O 1
ATOM 616 N N . ILE A 1 79 ? 12.382 -0.567 -1.611 1.00 77.38 79 ILE A N 1
ATOM 617 C CA . ILE A 1 79 ? 13.660 -0.326 -0.919 1.00 77.38 79 ILE A CA 1
ATOM 618 C C . ILE A 1 79 ? 14.838 -0.866 -1.741 1.00 77.38 79 ILE A C 1
ATOM 620 O O . ILE A 1 79 ? 15.946 -0.342 -1.668 1.00 77.38 79 ILE A O 1
ATOM 624 N N . GLU A 1 80 ? 14.596 -1.906 -2.541 1.00 64.81 80 GLU A N 1
ATOM 625 C CA . GLU A 1 80 ? 15.637 -2.619 -3.277 1.00 64.81 80 GLU A CA 1
ATOM 626 C C . GLU A 1 80 ? 16.206 -1.786 -4.430 1.00 64.81 80 GLU A C 1
ATOM 628 O O . GLU A 1 80 ? 15.477 -1.113 -5.164 1.00 64.81 80 GLU A O 1
ATOM 633 N N . ASN A 1 81 ? 17.521 -1.857 -4.615 1.00 57.16 81 ASN A N 1
ATOM 634 C CA . ASN A 1 81 ? 18.179 -1.363 -5.813 1.00 57.16 81 ASN A CA 1
ATOM 635 C C . ASN A 1 81 ? 18.304 -2.529 -6.791 1.00 57.16 81 ASN A C 1
ATOM 637 O O . ASN A 1 81 ? 19.013 -3.493 -6.517 1.00 57.16 81 ASN A O 1
ATOM 641 N N . SER A 1 82 ? 17.614 -2.447 -7.929 1.00 53.09 82 SER A N 1
ATOM 642 C CA . SER A 1 82 ? 17.854 -3.352 -9.055 1.00 53.09 82 SER A CA 1
ATOM 643 C C . SER A 1 82 ? 19.332 -3.288 -9.490 1.00 53.09 82 SER A C 1
ATOM 645 O O . SER A 1 82 ? 20.044 -2.353 -9.134 1.00 53.09 82 SER A O 1
ATOM 647 N N . LEU A 1 83 ? 19.776 -4.228 -10.336 1.00 54.28 83 LEU A N 1
ATOM 648 C CA . LEU A 1 83 ? 21.139 -4.335 -10.910 1.00 54.28 83 LEU A CA 1
ATOM 649 C C . LEU A 1 83 ? 21.783 -3.015 -11.409 1.00 54.28 83 LEU A C 1
ATOM 651 O O . LEU A 1 83 ? 23.001 -2.940 -11.548 1.00 54.28 83 LEU A O 1
ATOM 655 N N . ILE A 1 84 ? 20.986 -1.982 -11.694 1.00 53.31 84 ILE A N 1
ATOM 656 C CA . ILE A 1 84 ? 21.430 -0.641 -12.087 1.00 53.31 84 ILE A CA 1
ATOM 657 C C . ILE A 1 84 ? 21.442 0.265 -10.848 1.00 53.31 84 ILE A C 1
ATOM 659 O O . ILE A 1 84 ? 20.405 0.565 -10.261 1.00 53.31 84 ILE A O 1
ATOM 663 N N . LEU A 1 85 ? 22.642 0.718 -10.486 1.00 55.41 85 LEU A N 1
ATOM 664 C CA . LEU A 1 85 ? 22.975 1.356 -9.209 1.00 55.41 85 LEU A CA 1
ATOM 665 C C . LEU A 1 85 ? 22.406 2.768 -8.965 1.00 55.41 85 LEU A C 1
ATOM 667 O O . LEU A 1 85 ? 22.589 3.286 -7.867 1.00 55.41 85 LEU A O 1
ATOM 671 N N . ILE A 1 86 ? 21.751 3.420 -9.934 1.00 62.16 86 ILE A N 1
ATOM 672 C CA . ILE A 1 86 ? 21.414 4.851 -9.818 1.00 62.16 86 ILE A CA 1
ATOM 673 C C . ILE A 1 86 ? 19.913 5.093 -10.011 1.00 62.16 86 ILE A C 1
ATOM 675 O O . ILE A 1 86 ? 19.345 4.805 -11.064 1.00 62.16 86 ILE A O 1
ATOM 679 N N . ARG A 1 87 ? 19.280 5.663 -8.977 1.00 67.88 87 ARG A N 1
ATOM 680 C CA . ARG A 1 87 ? 17.901 6.173 -8.978 1.00 67.88 87 ARG A CA 1
ATOM 681 C C . ARG A 1 87 ? 17.934 7.698 -9.154 1.00 67.88 87 ARG A C 1
ATOM 683 O O . ARG A 1 87 ? 18.339 8.402 -8.234 1.00 67.88 87 ARG A O 1
ATOM 690 N N . PHE A 1 88 ? 17.464 8.230 -10.281 1.00 67.56 88 PHE A N 1
ATOM 691 C CA . PHE A 1 88 ? 17.284 9.675 -10.476 1.00 67.56 88 PHE A CA 1
ATOM 692 C C . PHE A 1 88 ? 15.856 10.096 -10.118 1.00 67.56 88 PHE A C 1
ATOM 694 O O . PHE A 1 88 ? 14.890 9.618 -10.718 1.00 67.56 88 PHE A O 1
ATOM 701 N N . TYR A 1 89 ? 15.724 10.994 -9.133 1.00 66.44 89 TYR A N 1
ATOM 702 C CA . TYR A 1 89 ? 14.444 11.533 -8.643 1.00 66.44 89 TYR A CA 1
ATOM 703 C C . TYR A 1 89 ? 13.428 10.467 -8.165 1.00 66.44 89 TYR A C 1
ATOM 705 O O . TYR A 1 89 ? 12.240 10.745 -8.044 1.00 66.44 89 TYR A O 1
ATOM 713 N N . ASN A 1 90 ? 13.879 9.250 -7.837 1.00 70.69 90 ASN A N 1
ATOM 714 C CA . ASN A 1 90 ? 13.033 8.161 -7.335 1.00 70.69 90 ASN A CA 1
ATOM 715 C C . ASN A 1 90 ? 13.614 7.528 -6.060 1.00 70.69 90 ASN A C 1
ATOM 717 O O . ASN A 1 90 ? 14.127 6.406 -6.077 1.00 70.69 90 ASN A O 1
ATOM 721 N N . GLN A 1 91 ? 13.560 8.274 -4.954 1.00 75.62 91 GLN A N 1
ATOM 722 C CA . GLN A 1 91 ? 14.098 7.837 -3.660 1.00 75.62 91 GLN A CA 1
ATOM 723 C C . GLN A 1 91 ? 13.468 6.511 -3.188 1.00 75.62 91 GLN A C 1
ATOM 725 O O . GLN A 1 91 ? 12.270 6.307 -3.419 1.00 75.62 91 GLN A O 1
ATOM 730 N N . PRO A 1 92 ? 14.250 5.622 -2.541 1.00 78.50 92 PRO A N 1
ATOM 731 C CA . PRO A 1 92 ? 13.719 4.444 -1.864 1.00 78.50 92 PRO A CA 1
ATOM 732 C C . PRO A 1 92 ? 12.615 4.811 -0.872 1.00 78.50 92 PRO A C 1
ATOM 734 O O . PRO A 1 92 ? 12.644 5.879 -0.261 1.00 78.50 92 PRO A O 1
ATOM 737 N N . GLU A 1 93 ? 11.648 3.916 -0.705 1.00 81.12 93 GLU A N 1
ATOM 738 C CA . GLU A 1 93 ? 10.468 4.172 0.117 1.00 81.12 93 GLU A CA 1
ATOM 739 C C . GLU A 1 93 ? 10.126 2.969 0.987 1.00 81.12 93 GLU A C 1
ATOM 741 O O . GLU A 1 93 ? 9.944 1.857 0.489 1.00 81.12 93 GLU A O 1
ATOM 746 N N . LEU A 1 94 ? 10.002 3.221 2.291 1.00 83.75 94 LEU A N 1
ATOM 747 C CA . LEU A 1 94 ? 9.452 2.290 3.265 1.00 83.75 94 LEU A CA 1
ATOM 748 C C . LEU A 1 94 ? 8.066 2.790 3.670 1.00 83.75 94 LEU A C 1
ATOM 750 O O . LEU A 1 94 ? 7.937 3.871 4.244 1.00 83.75 94 LEU A O 1
ATOM 754 N N . VAL A 1 95 ? 7.043 1.989 3.391 1.00 84.62 95 VAL A N 1
ATOM 755 C CA . VAL A 1 95 ? 5.661 2.316 3.742 1.00 84.62 95 VAL A CA 1
ATOM 756 C C . VAL A 1 95 ? 5.321 1.715 5.102 1.00 84.62 95 VAL A C 1
ATOM 758 O O . VAL A 1 95 ? 5.497 0.517 5.320 1.00 84.62 95 VAL A O 1
ATOM 761 N N . LEU A 1 96 ? 4.810 2.549 6.008 1.00 87.12 96 LEU A N 1
ATOM 762 C CA . LEU A 1 96 ? 4.265 2.130 7.297 1.00 87.12 96 LEU A CA 1
ATOM 763 C C . LEU A 1 96 ? 2.741 2.264 7.265 1.00 87.12 96 LEU A C 1
ATOM 765 O O . LEU A 1 96 ? 2.226 3.379 7.212 1.00 87.12 96 LEU A O 1
ATOM 769 N N . ILE A 1 97 ? 2.032 1.137 7.352 1.00 87.88 97 ILE A N 1
ATOM 770 C CA . ILE A 1 97 ? 0.572 1.116 7.489 1.00 87.88 97 ILE A CA 1
ATOM 771 C C . ILE A 1 97 ? 0.196 0.693 8.902 1.00 87.88 97 ILE A C 1
ATOM 773 O O . ILE A 1 97 ? 0.680 -0.312 9.421 1.00 87.88 97 ILE A O 1
ATOM 777 N N . LEU A 1 98 ? -0.679 1.483 9.518 1.00 88.12 98 LEU A N 1
ATOM 778 C CA . LEU A 1 98 ? -1.228 1.235 10.843 1.00 88.12 98 LEU A CA 1
ATOM 779 C C . LEU A 1 98 ? -2.696 0.854 10.686 1.00 88.12 98 LEU A C 1
ATOM 781 O O . LEU A 1 98 ? -3.506 1.667 10.244 1.00 88.12 98 LEU A O 1
ATOM 785 N N . LEU A 1 99 ? -3.024 -0.381 11.053 1.00 89.25 99 LEU A N 1
ATOM 786 C CA . LEU A 1 99 ? -4.396 -0.875 11.083 1.00 89.25 99 LEU A CA 1
ATOM 787 C C . LEU A 1 99 ? -4.902 -0.829 12.519 1.00 89.25 99 LEU A C 1
ATOM 789 O O . LEU A 1 99 ? -4.239 -1.312 13.438 1.00 89.25 99 LEU A O 1
ATOM 793 N N . SER A 1 100 ? -6.076 -0.239 12.713 1.00 88.75 100 SER A N 1
ATOM 794 C CA . SER A 1 100 ? -6.725 -0.192 14.015 1.00 88.75 100 SER A CA 1
ATOM 795 C C . SER A 1 100 ? -8.235 -0.258 13.863 1.00 88.75 100 SER A C 1
ATOM 797 O O . SER A 1 100 ? -8.801 0.397 12.993 1.00 88.75 100 SER A O 1
ATOM 799 N N . SER A 1 101 ? -8.879 -1.024 14.740 1.00 88.69 101 SER A N 1
ATOM 800 C CA . SER A 1 101 ? -10.330 -1.000 14.920 1.00 88.69 101 SER A CA 1
ATOM 801 C C . SER A 1 101 ? -10.791 0.145 15.830 1.00 88.69 101 SER A C 1
ATOM 803 O O . SER A 1 101 ? -11.986 0.417 15.905 1.00 88.69 101 SER A O 1
ATOM 805 N N . ASP A 1 102 ? -9.867 0.823 16.525 1.00 90.25 102 ASP A N 1
ATOM 806 C CA . ASP A 1 102 ? -10.172 1.981 17.364 1.00 90.25 102 ASP A CA 1
ATOM 807 C C . ASP A 1 102 ? -10.119 3.267 16.520 1.00 90.25 102 ASP A C 1
ATOM 809 O O . ASP A 1 102 ? -9.028 3.684 16.112 1.00 90.25 102 ASP A O 1
ATOM 813 N N . PRO A 1 103 ? -11.251 3.963 16.301 1.00 83.69 103 PRO A N 1
ATOM 814 C CA . PRO A 1 103 ? -11.268 5.209 15.534 1.00 83.69 103 PRO A CA 1
ATOM 815 C C . PRO A 1 103 ? -10.428 6.323 16.182 1.00 83.69 103 PRO A C 1
ATOM 817 O O . PRO A 1 103 ? -10.029 7.272 15.512 1.00 83.69 103 PRO A O 1
ATOM 820 N N . ASN A 1 104 ? -10.103 6.205 17.474 1.00 86.62 104 ASN A N 1
ATOM 821 C CA . ASN A 1 104 ? -9.301 7.180 18.211 1.00 86.62 104 ASN A CA 1
ATOM 822 C C . ASN A 1 104 ? -7.817 6.793 18.318 1.00 86.62 104 ASN A C 1
ATOM 824 O O . ASN A 1 104 ? -7.057 7.464 19.024 1.00 86.62 104 ASN A O 1
ATOM 828 N N . PHE A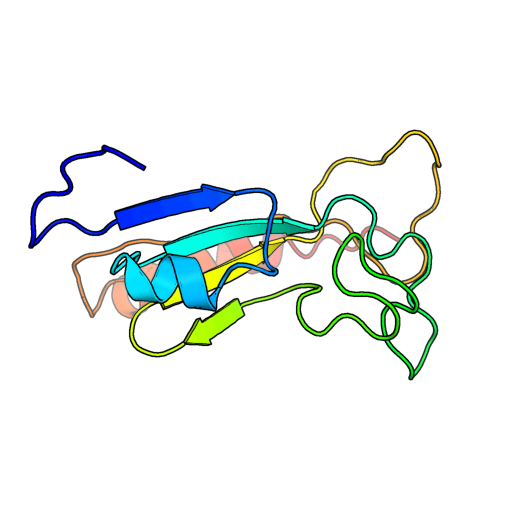 1 105 ? -7.379 5.732 17.629 1.00 86.69 105 PHE A N 1
ATOM 829 C CA . PHE A 1 105 ? -6.022 5.193 17.737 1.00 86.69 105 PHE A CA 1
ATOM 830 C C . PHE A 1 105 ? -4.933 6.244 17.502 1.00 86.69 105 PHE A C 1
ATOM 832 O O . PHE A 1 105 ? -4.003 6.368 18.304 1.00 86.69 105 PHE A O 1
ATOM 839 N N . PHE A 1 106 ? -5.059 7.036 16.433 1.00 80.25 106 PHE A N 1
ATOM 840 C CA . PHE A 1 106 ? -4.069 8.059 16.095 1.00 80.25 106 PHE A CA 1
ATOM 841 C C . PHE A 1 106 ? -3.991 9.162 17.147 1.00 80.25 106 PHE A C 1
ATOM 843 O O . PHE A 1 106 ? -2.889 9.555 17.522 1.00 80.25 106 PHE A O 1
ATOM 850 N N . GLN A 1 107 ? -5.127 9.631 17.671 1.00 81.75 107 GLN A N 1
ATOM 851 C CA . GLN A 1 107 ? -5.130 10.680 18.694 1.00 81.75 107 GLN A CA 1
ATOM 852 C C . GLN A 1 107 ? -4.469 10.207 19.993 1.00 81.75 107 GLN A C 1
ATOM 854 O O . GLN A 1 107 ? -3.682 10.943 20.585 1.00 81.75 107 GLN A O 1
ATOM 859 N N . LYS A 1 108 ? -4.714 8.954 20.395 1.00 83.19 108 LYS A N 1
ATOM 860 C CA . LYS A 1 108 ? -4.106 8.357 21.595 1.00 83.19 108 LYS A CA 1
ATOM 861 C C . LYS A 1 108 ? -2.589 8.183 21.474 1.00 83.19 108 LYS A C 1
ATOM 863 O O . LYS A 1 108 ? -1.884 8.287 22.473 1.00 83.19 108 LYS A O 1
ATOM 868 N N . ASN A 1 109 ? -2.080 7.946 20.264 1.00 79.62 109 ASN A N 1
ATOM 869 C CA . ASN A 1 109 ? -0.695 7.512 20.047 1.00 79.62 109 ASN A CA 1
ATOM 870 C C . ASN A 1 109 ? 0.162 8.497 19.227 1.00 79.62 109 ASN A C 1
ATOM 872 O O . ASN A 1 109 ? 1.329 8.225 18.937 1.00 79.62 109 ASN A O 1
ATOM 876 N N . VAL A 1 110 ? -0.368 9.677 18.883 1.00 76.62 110 VAL A N 1
ATOM 877 C CA . VAL A 1 110 ? 0.288 10.664 18.000 1.00 76.62 110 VAL A CA 1
ATOM 878 C C . VAL A 1 110 ? 1.697 11.052 18.475 1.00 76.62 110 VAL A C 1
ATOM 880 O O . VAL A 1 110 ? 2.609 11.271 17.674 1.00 76.62 110 VAL A O 1
ATOM 883 N N . ARG A 1 111 ? 1.918 11.098 19.795 1.00 71.00 111 ARG A N 1
ATOM 884 C CA . ARG A 1 111 ? 3.202 11.492 20.395 1.00 71.00 111 ARG A CA 1
ATOM 885 C C . ARG A 1 111 ? 4.295 10.437 20.181 1.00 71.00 111 ARG A C 1
ATOM 887 O O . ARG A 1 111 ? 5.454 10.781 19.955 1.00 71.00 111 ARG A O 1
ATOM 894 N N . GLN A 1 112 ? 3.917 9.161 20.188 1.00 70.75 112 GLN A N 1
ATOM 895 C CA . GLN A 1 112 ? 4.823 8.046 19.925 1.00 70.75 112 GLN A CA 1
ATOM 896 C C . GLN A 1 112 ? 5.231 8.014 18.444 1.00 70.75 112 GLN A C 1
ATOM 898 O O . GLN A 1 112 ? 6.420 7.930 18.133 1.00 70.75 112 GLN A O 1
ATOM 903 N N . TYR A 1 113 ? 4.273 8.184 17.527 1.00 69.62 113 TYR A N 1
ATOM 904 C CA . TYR A 1 113 ? 4.540 8.138 16.083 1.00 69.62 113 TYR A CA 1
ATOM 905 C C . TYR A 1 113 ? 5.238 9.385 15.540 1.00 69.62 113 TYR A C 1
ATOM 907 O O . TYR A 1 113 ? 6.103 9.269 14.677 1.00 69.62 113 TYR A O 1
ATOM 915 N N . SER A 1 114 ? 4.953 10.574 16.076 1.00 65.19 114 SER A N 1
ATOM 916 C CA . SER A 1 114 ? 5.680 11.794 15.685 1.00 65.19 114 SER A CA 1
ATOM 917 C C . SER A 1 114 ? 7.173 11.725 16.030 1.00 65.19 114 SER A C 1
ATOM 919 O O . SER A 1 114 ? 7.999 12.279 15.308 1.00 65.19 114 SER A O 1
ATOM 921 N N . THR A 1 115 ? 7.536 10.991 17.086 1.00 60.25 115 THR A N 1
ATOM 922 C CA . THR A 1 115 ? 8.936 10.724 17.447 1.00 60.25 115 THR A CA 1
ATOM 923 C C . THR A 1 115 ? 9.592 9.740 16.471 1.00 60.25 115 THR A C 1
ATOM 925 O O . THR A 1 115 ? 10.735 9.952 16.072 1.00 60.25 115 THR A O 1
ATOM 928 N N . PHE A 1 116 ? 8.868 8.702 16.035 1.00 63.69 116 PHE A N 1
ATOM 929 C CA . PHE A 1 116 ? 9.335 7.752 15.018 1.00 63.69 116 PHE A CA 1
ATOM 930 C C . PHE A 1 116 ? 9.553 8.433 13.656 1.00 63.69 116 PHE A C 1
ATOM 932 O O . PHE A 1 116 ? 10.640 8.331 13.090 1.00 63.69 116 PHE A O 1
ATOM 939 N N . LEU A 1 117 ? 8.572 9.215 13.185 1.00 58.78 117 LEU A N 1
ATOM 940 C CA . LEU A 1 117 ? 8.618 9.898 11.885 1.00 58.78 117 LEU A CA 1
ATOM 941 C C . LEU A 1 117 ? 9.727 10.961 11.798 1.00 58.78 117 LEU A C 1
ATOM 943 O O . LEU A 1 117 ? 10.370 11.093 10.758 1.00 58.78 117 LEU A O 1
ATOM 947 N N . LYS A 1 118 ? 10.011 11.677 12.897 1.00 58.06 118 LYS A N 1
ATOM 948 C CA . LYS A 1 118 ? 11.147 12.618 12.977 1.00 58.06 118 LYS A CA 1
ATOM 949 C C . LYS A 1 118 ? 12.514 11.930 12.941 1.00 58.06 118 LYS A C 1
ATOM 951 O O . LYS A 1 118 ? 13.508 12.574 12.625 1.00 58.06 118 LYS A O 1
ATOM 956 N N . LYS A 1 119 ? 12.587 10.647 13.308 1.00 52.69 119 LYS A N 1
ATOM 957 C CA . LYS A 1 119 ? 13.840 9.878 13.344 1.00 52.69 119 LYS A CA 1
ATOM 958 C C . LYS A 1 119 ? 14.118 9.169 12.014 1.00 52.69 119 LYS A C 1
ATOM 960 O O . LYS A 1 119 ? 15.275 8.943 11.684 1.00 52.69 119 LYS A O 1
ATOM 965 N N . SER A 1 120 ? 13.075 8.862 11.240 1.00 51.69 120 SER A N 1
ATOM 966 C CA . SER A 1 120 ? 13.177 8.278 9.896 1.00 51.69 120 SER A CA 1
ATOM 967 C C . SER A 1 120 ? 13.488 9.292 8.790 1.00 51.69 120 SER A C 1
ATOM 969 O O . SER A 1 120 ? 13.873 8.883 7.702 1.00 51.69 120 SER A O 1
ATOM 971 N N . SER A 1 121 ? 13.388 10.602 9.043 1.00 44.31 121 SER A N 1
ATOM 972 C CA . SER A 1 121 ? 13.788 11.658 8.098 1.00 44.31 121 SER A CA 1
ATOM 973 C C . SER A 1 121 ? 15.311 11.878 8.025 1.00 44.31 121 SER A C 1
ATOM 975 O O . SER A 1 121 ? 15.761 12.995 7.773 1.00 44.31 121 SER A O 1
ATOM 977 N N . CYS A 1 122 ? 16.124 10.841 8.263 1.00 34.62 122 CYS A N 1
ATOM 978 C CA . CYS A 1 122 ? 17.553 10.900 7.964 1.00 34.62 122 CYS A CA 1
ATOM 979 C C . CYS A 1 122 ? 17.724 11.100 6.454 1.00 34.62 122 CYS A C 1
ATOM 981 O O . CYS A 1 122 ? 17.419 10.214 5.659 1.00 34.62 122 CYS A O 1
ATOM 983 N N . ASN A 1 123 ? 18.180 12.296 6.084 1.00 33.84 123 ASN A N 1
ATOM 984 C CA . ASN A 1 123 ? 18.497 12.685 4.718 1.00 33.84 123 ASN A CA 1
ATOM 985 C C . ASN A 1 123 ? 19.619 11.789 4.182 1.00 33.84 123 ASN A C 1
ATOM 987 O O . ASN A 1 123 ? 20.786 11.987 4.520 1.00 33.84 123 ASN A O 1
ATOM 991 N N . TYR A 1 124 ? 19.268 10.810 3.355 1.00 34.72 124 TYR A N 1
ATOM 992 C CA . TYR A 1 124 ? 20.229 10.149 2.483 1.00 34.72 124 TYR A CA 1
ATOM 993 C C . TYR A 1 124 ? 20.366 11.018 1.229 1.00 34.72 124 TYR A C 1
ATOM 995 O O . TYR A 1 124 ? 19.462 11.047 0.390 1.00 34.72 124 TYR A O 1
ATOM 1003 N N . PHE A 1 125 ? 21.447 11.801 1.196 1.00 34.72 125 PHE A N 1
ATOM 1004 C CA . PHE A 1 125 ? 21.979 12.414 -0.021 1.00 34.72 125 PHE A CA 1
ATOM 1005 C C . PHE A 1 125 ? 22.574 11.338 -0.929 1.00 34.72 125 PHE A C 1
ATOM 1007 O O . PHE A 1 125 ? 23.154 10.372 -0.379 1.00 34.72 125 PHE A O 1
#

InterPro domains:
  IPR029052 Metallo-dependent phosphatase-like [SSF56300] (10-103)

Foldseek 3Di:
DPDDDDPPDQAEAEDQCPVCQVVCVVVVHQEYEHEQPPQFLPQDPPQGGQQGVVQGGRRPDHAAWDDDDRYIYGYAPAQDDDPDRGRHPRDHDDDDDDDDPDPCVCVVCVVVVVVVVVVVPPDDD

Organism: NCBI:txid154288